Protein AF-A0A150WR34-F1 (afdb_monomer_lite)

Secondary structure (DSSP, 8-state):
--------------------------HHHHHHHHHT--SHHHHHHEEEEESSSSSPPPHHHHHHHHHHHHHHHHHHHHHT-TTSEEEEEEEEEEEEEEEEETTEEEEEEEEEEEEEEESTTTT--SS-GGGGGGSEEEEEEEEEEE-TTSS-EEE-TT---EEE-

Sequence (165 aa):
MAKNIAFIILMALTTTIAQGSGPQSSFWDIIEEFNNCEGPTCEQIYEEKELVSEGTLPAALEKALMEVAEDQVRVWGDTILEGGYITRGETELNEVVAIYKNKKLIAYRIIYSQAAINTDSCDYDYENEETLEDCTEGRITETSIVSPDFKEYDIDGDGYANFED

Organism: Bdellovibrio bacteriovorus (NCBI:txid959)

Foldseek 3Di:
DDDDDDDDDDDDDDPPPPPDDDPDDDLVNVVVCLVPDDDDVSCVFKDKDKDPPPDDDDPVVVVLVLVVQVVVVVCCCVPPCVVQKDFDDGKDFPIWMFMDGNNHGSWIKTKIKTKMWGNVQFDDPVPDCVRSPRTDIWMWMFIKIAGPVRPDIDGPPPGDTDTDD

Structure (mmCIF, N/CA/C/O backbone):
data_AF-A0A150WR34-F1
#
_entry.id   AF-A0A150WR34-F1
#
loop_
_atom_site.group_PDB
_atom_site.id
_atom_site.type_symbol
_atom_site.label_atom_id
_atom_site.label_alt_id
_atom_site.label_comp_id
_atom_site.label_asym_id
_atom_site.label_entity_id
_atom_site.label_seq_id
_atom_site.pdbx_PDB_ins_code
_atom_site.Cartn_x
_atom_site.Cartn_y
_atom_site.Cartn_z
_atom_site.occupancy
_atom_site.B_iso_or_equiv
_atom_site.auth_seq_id
_atom_site.auth_comp_id
_atom_site.auth_asym_id
_atom_site.auth_atom_id
_atom_site.pdbx_PDB_model_num
ATOM 1 N N . MET A 1 1 ? -17.585 -41.161 69.511 1.00 42.97 1 MET A N 1
ATOM 2 C CA . MET A 1 1 ? -17.521 -39.724 69.167 1.00 42.97 1 MET A CA 1
ATOM 3 C C . MET A 1 1 ? -17.140 -39.626 67.698 1.00 42.97 1 MET A C 1
ATOM 5 O O . MET A 1 1 ? -15.994 -39.899 67.376 1.00 42.97 1 MET A O 1
ATOM 9 N N . ALA A 1 2 ? -18.093 -39.347 66.810 1.00 39.69 2 ALA A N 1
ATOM 10 C CA . ALA A 1 2 ? -17.843 -39.210 65.374 1.00 39.69 2 ALA A CA 1
ATOM 11 C C . ALA A 1 2 ? -18.182 -37.770 64.965 1.00 39.69 2 ALA A C 1
ATOM 13 O O . ALA A 1 2 ? -19.303 -37.316 65.183 1.00 39.69 2 ALA A O 1
ATOM 14 N N . LYS A 1 3 ? -17.185 -37.035 64.462 1.00 49.28 3 LYS A N 1
ATOM 15 C CA . LYS A 1 3 ? -17.339 -35.671 63.942 1.00 49.28 3 LYS A CA 1
ATOM 16 C C . LYS A 1 3 ? -17.724 -35.763 62.466 1.00 49.28 3 LYS A C 1
ATOM 18 O O . LYS A 1 3 ? -16.886 -36.113 61.643 1.00 49.28 3 LYS A O 1
ATOM 23 N N . ASN A 1 4 ? -18.970 -35.427 62.148 1.00 46.97 4 ASN A N 1
ATOM 24 C CA . ASN A 1 4 ? -19.406 -35.188 60.775 1.00 46.97 4 ASN A CA 1
ATOM 25 C C . ASN A 1 4 ? -18.950 -33.785 60.356 1.00 46.97 4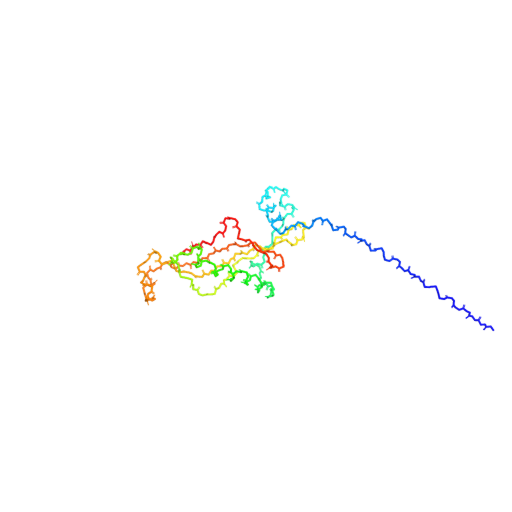 ASN A C 1
ATOM 27 O O . ASN A 1 4 ? -19.376 -32.791 60.941 1.00 46.97 4 ASN A O 1
ATOM 31 N N . ILE A 1 5 ? -18.064 -33.716 59.363 1.00 55.12 5 ILE A N 1
ATOM 32 C CA . ILE A 1 5 ? -17.647 -32.473 58.710 1.00 55.12 5 ILE A CA 1
ATOM 33 C C . ILE A 1 5 ? -18.568 -32.282 57.506 1.00 55.12 5 ILE A C 1
ATOM 35 O O . ILE A 1 5 ? -18.503 -33.039 56.541 1.00 55.12 5 ILE A O 1
ATOM 39 N N . ALA A 1 6 ? -19.461 -31.297 57.592 1.00 55.00 6 ALA A N 1
ATOM 40 C CA . ALA A 1 6 ? -20.303 -30.879 56.481 1.00 55.00 6 ALA A CA 1
ATOM 41 C C . ALA A 1 6 ? -19.482 -29.996 55.530 1.00 55.00 6 ALA A C 1
ATOM 43 O O . ALA A 1 6 ? -19.016 -28.923 55.912 1.00 55.00 6 ALA A O 1
ATOM 44 N N . PHE A 1 7 ? -19.293 -30.466 54.298 1.00 49.09 7 PHE A N 1
ATOM 45 C CA . PHE A 1 7 ? -18.678 -29.714 53.208 1.00 49.09 7 PHE A CA 1
ATOM 46 C C . PHE A 1 7 ? -19.751 -28.815 52.576 1.00 49.09 7 PHE A C 1
ATOM 48 O O . PHE A 1 7 ? -20.670 -29.306 51.923 1.00 49.09 7 PHE A O 1
ATOM 55 N N . ILE A 1 8 ? -19.665 -27.503 52.799 1.00 61.12 8 ILE A N 1
ATOM 56 C CA . ILE A 1 8 ? -20.507 -26.513 52.117 1.00 61.12 8 ILE A CA 1
ATOM 57 C C . ILE A 1 8 ? -19.814 -26.168 50.797 1.00 61.12 8 ILE A C 1
ATOM 59 O O . ILE A 1 8 ? -18.793 -25.484 50.782 1.00 61.12 8 ILE A O 1
ATOM 63 N N . ILE A 1 9 ? -20.354 -26.680 49.692 1.00 57.31 9 ILE A N 1
ATOM 64 C CA . ILE A 1 9 ? -19.936 -26.323 48.334 1.00 57.31 9 ILE A CA 1
ATOM 65 C C . ILE A 1 9 ? -20.589 -24.980 47.994 1.00 57.31 9 ILE A C 1
ATOM 67 O O . ILE A 1 9 ? -21.798 -24.901 47.782 1.00 57.31 9 ILE A O 1
ATOM 71 N N . LEU A 1 10 ? -19.787 -23.917 47.976 1.00 52.38 10 LEU A N 1
ATOM 72 C CA . LEU A 1 10 ? -20.201 -22.583 47.554 1.00 52.38 10 LEU A CA 1
ATOM 73 C C . LEU A 1 10 ? -20.120 -22.517 46.017 1.00 52.38 10 LEU A C 1
ATOM 75 O O . LEU A 1 10 ? -19.038 -22.364 45.455 1.00 52.38 10 LEU A O 1
ATOM 79 N N . MET A 1 11 ? -21.252 -22.683 45.327 1.00 54.25 11 MET A N 1
ATOM 80 C CA . MET A 1 11 ? -21.341 -22.431 43.884 1.00 54.25 11 MET A CA 1
ATOM 81 C C . MET A 1 11 ? -21.264 -20.922 43.634 1.00 54.25 11 MET A C 1
ATOM 83 O O . MET A 1 11 ? -22.208 -20.189 43.923 1.00 54.25 11 MET A O 1
ATOM 87 N N . ALA A 1 12 ? -20.136 -20.454 43.103 1.00 54.84 12 ALA A N 1
ATOM 88 C CA . ALA A 1 12 ? -20.017 -19.102 42.578 1.00 54.84 12 ALA A CA 1
ATOM 89 C C . ALA A 1 12 ? -20.823 -19.006 41.272 1.00 54.84 12 ALA A C 1
ATOM 91 O O . ALA A 1 12 ? -20.466 -19.630 40.274 1.00 54.84 12 ALA A O 1
ATOM 92 N N . LEU A 1 13 ? -21.919 -18.241 41.279 1.00 49.91 13 LEU A N 1
ATOM 93 C CA . LEU A 1 13 ? -22.597 -17.843 40.047 1.00 49.91 13 LEU A CA 1
ATOM 94 C C . LEU A 1 13 ? -21.691 -16.861 39.300 1.00 49.91 13 LEU A C 1
ATOM 96 O O . LEU A 1 13 ? -21.573 -15.699 39.685 1.00 49.91 13 LEU A O 1
ATOM 100 N N . THR A 1 14 ? -21.064 -17.310 38.218 1.00 57.06 14 THR A N 1
ATOM 101 C CA . THR A 1 14 ? -20.482 -16.398 37.235 1.00 57.06 14 THR A CA 1
ATOM 102 C C . THR A 1 14 ? -21.626 -15.779 36.446 1.00 57.06 14 THR A C 1
ATOM 104 O O . THR A 1 14 ? -22.254 -16.448 35.626 1.00 57.06 14 THR A O 1
ATOM 107 N N . THR A 1 15 ? -21.927 -14.508 36.700 1.00 50.53 15 THR A N 1
ATOM 108 C CA . THR A 1 15 ? -22.785 -13.718 35.817 1.00 50.53 15 THR A CA 1
ATOM 109 C C . THR A 1 15 ? -22.049 -13.526 34.499 1.00 50.53 15 THR A C 1
ATOM 111 O O . THR A 1 15 ? -21.158 -12.683 34.391 1.00 50.53 15 THR A O 1
ATOM 114 N N . THR A 1 16 ? -22.387 -14.333 33.500 1.00 50.97 16 THR A N 1
ATOM 115 C CA . THR A 1 16 ? -21.995 -14.083 32.117 1.00 50.97 16 THR A CA 1
ATOM 116 C C . THR A 1 16 ? -22.717 -12.814 31.681 1.00 50.97 16 THR A C 1
ATOM 118 O O . THR A 1 16 ? -23.931 -12.816 31.489 1.00 50.97 16 THR A O 1
ATOM 121 N N . ILE A 1 17 ? -21.992 -11.700 31.590 1.00 56.94 17 ILE A N 1
ATOM 122 C CA . ILE A 1 17 ? -22.516 -10.498 30.945 1.00 56.94 17 ILE A CA 1
ATOM 123 C C . ILE A 1 17 ? -22.565 -10.838 29.457 1.00 56.94 17 ILE A C 1
ATOM 125 O O . ILE A 1 17 ? -21.532 -10.898 28.795 1.00 56.94 17 ILE A O 1
ATOM 129 N N . ALA A 1 18 ? -23.760 -11.140 28.951 1.00 47.25 18 ALA A N 1
ATOM 130 C CA . ALA A 1 18 ? -24.011 -11.220 27.523 1.00 47.25 18 ALA A CA 1
ATOM 131 C C . ALA A 1 18 ? -23.800 -9.815 26.948 1.00 47.25 18 ALA A C 1
ATOM 133 O O . ALA A 1 18 ? -24.656 -8.938 27.063 1.00 47.25 18 ALA A O 1
ATOM 134 N N . GLN A 1 19 ? -22.606 -9.579 26.414 1.00 47.47 19 GLN A N 1
ATOM 135 C CA . GLN A 1 19 ? -22.258 -8.353 25.721 1.00 47.47 19 GLN A CA 1
ATOM 136 C C . GLN A 1 19 ? -23.079 -8.340 24.427 1.00 47.47 19 GLN A C 1
ATOM 138 O O . GLN A 1 19 ? -22.877 -9.177 23.551 1.00 47.47 19 GLN A O 1
ATOM 143 N N . GLY A 1 20 ? -24.094 -7.472 24.381 1.00 39.34 20 GLY A N 1
ATOM 144 C CA . GLY A 1 20 ? -25.047 -7.398 23.280 1.00 39.34 20 GLY A CA 1
ATOM 145 C C . GLY A 1 20 ? -24.329 -7.223 21.948 1.00 39.34 20 GLY A C 1
ATOM 146 O O . GLY A 1 20 ? -23.643 -6.227 21.729 1.00 39.34 20 GLY A O 1
ATOM 147 N N . SER A 1 21 ? -24.497 -8.202 21.065 1.00 42.00 21 SER A N 1
ATOM 148 C CA . SER A 1 21 ? -24.141 -8.118 19.657 1.00 42.00 21 SER A CA 1
ATOM 149 C C . SER A 1 21 ? -25.084 -7.116 18.989 1.00 42.00 21 SER A C 1
ATOM 151 O O . SER A 1 21 ? -26.172 -7.477 18.539 1.00 42.00 21 SER A O 1
ATOM 153 N N . GLY A 1 22 ? -24.699 -5.838 18.992 1.00 48.78 22 GLY A N 1
ATOM 154 C CA . GLY A 1 22 ? -25.264 -4.869 18.057 1.00 48.78 22 GLY A CA 1
ATOM 155 C C . GLY A 1 22 ? -25.008 -5.314 16.608 1.00 48.78 22 GLY A C 1
ATOM 156 O O . GLY A 1 22 ? -24.212 -6.233 16.389 1.00 48.78 22 GLY A O 1
ATOM 157 N N . PRO A 1 23 ? -25.672 -4.695 15.619 1.00 51.47 23 PRO A N 1
ATOM 158 C CA . PRO A 1 23 ? -25.392 -4.966 14.213 1.00 51.47 23 PRO A CA 1
ATOM 159 C C . PRO A 1 23 ? -23.892 -4.800 13.960 1.00 51.47 23 PRO A C 1
ATOM 161 O O . PRO A 1 23 ? -23.322 -3.755 14.271 1.00 51.47 23 PRO A O 1
ATOM 164 N N . GLN A 1 24 ? -23.240 -5.851 13.469 1.00 61.44 24 GLN A N 1
ATOM 165 C CA . GLN A 1 24 ? -21.853 -5.768 13.040 1.00 61.44 24 GLN A CA 1
ATOM 166 C C . GLN A 1 24 ? -21.858 -5.029 11.700 1.00 61.44 24 GLN A C 1
ATOM 168 O O . GLN A 1 24 ? -22.320 -5.587 10.709 1.00 61.44 24 GLN A O 1
ATOM 173 N N . SER A 1 25 ? -21.432 -3.765 11.693 1.00 76.50 25 SER A N 1
ATOM 174 C CA . SER A 1 25 ? -21.202 -3.014 10.454 1.00 76.50 25 SER A CA 1
ATOM 175 C C . SER A 1 25 ? -20.200 -3.767 9.578 1.00 76.50 25 SER A C 1
ATOM 177 O O . SER A 1 25 ? -19.261 -4.373 10.112 1.00 76.50 25 SER A O 1
ATOM 179 N N . SER A 1 26 ? -20.412 -3.758 8.262 1.00 88.81 26 SER A N 1
ATOM 180 C CA . SER A 1 26 ? -19.460 -4.354 7.321 1.00 88.81 26 SER A CA 1
ATOM 181 C C . SER A 1 26 ? -18.157 -3.546 7.292 1.00 88.81 26 SER A C 1
ATOM 183 O O . SER A 1 26 ? -18.126 -2.399 7.742 1.00 88.81 26 SER A O 1
ATOM 185 N N . PHE A 1 27 ? -17.070 -4.138 6.790 1.00 88.94 27 PHE A N 1
ATOM 186 C CA . PHE A 1 27 ? -15.813 -3.415 6.566 1.00 88.94 27 PHE A CA 1
ATOM 187 C C . PHE A 1 27 ? -16.042 -2.163 5.713 1.00 88.94 27 PHE A C 1
ATOM 189 O O . PHE A 1 27 ? -15.626 -1.079 6.102 1.00 88.94 27 PHE A O 1
ATOM 196 N N . TRP A 1 28 ? -16.808 -2.303 4.632 1.00 88.38 28 TRP A N 1
ATOM 197 C CA . TRP A 1 28 ? -17.152 -1.228 3.704 1.00 88.38 28 TRP A CA 1
ATOM 198 C C . TRP A 1 28 ? -17.864 -0.059 4.379 1.00 88.38 28 TRP A C 1
ATOM 200 O O . TRP A 1 28 ? -17.454 1.078 4.189 1.00 88.38 28 TRP A O 1
ATOM 210 N N . ASP A 1 29 ? -18.846 -0.330 5.248 1.00 90.56 29 ASP A N 1
ATOM 211 C CA . ASP A 1 29 ? -19.530 0.734 6.000 1.00 90.56 29 ASP A CA 1
ATOM 212 C C . ASP A 1 29 ? -18.547 1.505 6.900 1.00 90.56 29 ASP A C 1
ATOM 214 O O . ASP A 1 29 ? -18.680 2.710 7.102 1.00 90.56 29 ASP A O 1
ATOM 218 N N . ILE A 1 30 ? -17.567 0.800 7.479 1.00 88.81 30 ILE A N 1
ATOM 219 C CA . ILE A 1 30 ? -16.570 1.394 8.376 1.00 88.81 30 ILE A CA 1
ATOM 220 C C . ILE A 1 30 ? -15.569 2.240 7.588 1.00 88.81 30 ILE A C 1
ATOM 222 O O . ILE A 1 30 ? -15.209 3.319 8.058 1.00 88.81 30 ILE A O 1
ATOM 226 N N . ILE A 1 31 ? -15.119 1.764 6.425 1.00 89.69 31 ILE A N 1
ATOM 227 C CA . ILE A 1 31 ? -14.186 2.502 5.566 1.00 89.69 31 ILE A CA 1
ATOM 228 C C . ILE A 1 31 ? -14.866 3.705 4.925 1.00 89.69 31 ILE A C 1
ATOM 230 O O . ILE A 1 31 ? -14.298 4.789 4.948 1.00 89.69 31 ILE A O 1
ATOM 234 N N . GLU A 1 32 ? -16.102 3.566 4.448 1.00 89.88 32 GLU A N 1
ATOM 235 C CA . GLU A 1 32 ? -16.877 4.698 3.939 1.00 89.88 32 GLU A CA 1
ATOM 236 C C . GLU A 1 32 ? -17.080 5.756 5.032 1.00 89.88 32 GLU A C 1
ATOM 238 O O . GLU A 1 32 ? -16.901 6.949 4.785 1.00 89.88 32 GLU A O 1
ATOM 243 N N . GLU A 1 33 ? -17.405 5.341 6.262 1.00 90.88 33 GLU A N 1
ATOM 244 C CA . GLU A 1 33 ? -17.498 6.272 7.386 1.00 90.88 33 GLU A CA 1
ATOM 245 C C . GLU A 1 33 ? -16.156 6.961 7.656 1.00 90.88 33 GLU A C 1
ATOM 247 O O . GLU A 1 33 ? -16.145 8.168 7.875 1.00 90.88 33 GLU A O 1
ATOM 252 N N . PHE A 1 34 ? -15.047 6.217 7.648 1.00 90.50 34 PHE A N 1
ATOM 253 C CA . PHE A 1 34 ? -13.703 6.752 7.862 1.00 90.50 34 PHE A CA 1
ATOM 254 C C . PHE A 1 34 ? -13.299 7.755 6.770 1.00 90.50 34 PHE A C 1
ATOM 256 O O . PHE A 1 34 ? -12.896 8.867 7.100 1.00 90.50 34 PHE A O 1
ATOM 263 N N . ASN A 1 35 ? -13.488 7.421 5.495 1.00 87.88 35 ASN A N 1
ATOM 264 C CA . ASN A 1 35 ? -13.121 8.280 4.365 1.00 87.88 35 ASN A CA 1
ATOM 265 C C . ASN A 1 35 ? -13.952 9.572 4.311 1.00 87.88 35 ASN A C 1
ATOM 267 O O . ASN A 1 35 ? -13.456 10.611 3.892 1.00 87.88 35 ASN A O 1
ATOM 271 N N . ASN A 1 36 ? -15.205 9.533 4.773 1.00 89.75 36 ASN A N 1
ATOM 272 C CA . ASN A 1 36 ? -16.077 10.713 4.848 1.00 89.75 36 ASN A CA 1
ATOM 273 C C . ASN A 1 36 ? -15.955 11.485 6.177 1.00 89.75 36 ASN A C 1
ATOM 275 O O . ASN A 1 36 ? -16.721 12.420 6.437 1.00 89.75 36 ASN A O 1
ATOM 279 N N . CYS A 1 37 ? -15.054 11.068 7.064 1.00 89.06 37 CYS A N 1
ATOM 280 C CA . CYS A 1 37 ? -14.911 11.646 8.388 1.00 89.06 37 CYS A CA 1
ATOM 281 C C . CYS A 1 37 ? -13.958 12.845 8.348 1.00 89.06 37 CYS A C 1
ATOM 283 O O . CYS A 1 37 ? -12.752 12.704 8.186 1.00 89.06 37 CYS A O 1
ATOM 285 N N . GLU A 1 38 ? -14.501 14.045 8.554 1.00 87.94 38 GLU A N 1
ATOM 286 C CA . GLU A 1 38 ? -13.729 15.289 8.520 1.00 87.94 38 GLU A CA 1
ATOM 287 C C . GLU A 1 38 ? -13.834 16.079 9.835 1.00 87.94 38 GLU A C 1
ATOM 289 O O . GLU A 1 38 ? -14.846 16.061 10.545 1.00 87.94 38 GLU A O 1
ATOM 294 N N . GLY A 1 39 ? -12.777 16.831 10.149 1.00 87.44 39 GLY A N 1
ATOM 295 C CA . GLY A 1 39 ? -12.747 17.785 11.256 1.00 87.44 39 GLY A CA 1
ATOM 296 C C . GLY A 1 39 ? -12.390 17.193 12.631 1.00 87.44 39 GLY A C 1
ATOM 297 O O . GLY A 1 39 ? -12.087 16.010 12.773 1.00 87.44 39 GLY A O 1
ATOM 298 N N . PRO A 1 40 ? -12.439 18.015 13.695 1.00 84.62 40 PRO A N 1
ATOM 299 C CA . PRO A 1 40 ? -11.837 17.692 14.994 1.00 84.62 40 PRO A CA 1
ATOM 300 C C . PRO A 1 40 ? -12.531 16.549 15.744 1.00 84.62 40 PRO A C 1
ATOM 302 O O . PRO A 1 40 ? -11.940 15.930 16.622 1.00 84.62 40 PRO A O 1
ATOM 305 N N . THR A 1 41 ? -13.796 16.259 15.434 1.00 85.25 41 THR A N 1
ATOM 306 C CA . THR A 1 41 ? -14.487 15.080 15.975 1.00 85.25 41 THR A CA 1
ATOM 307 C C . THR A 1 41 ? -13.934 13.790 15.389 1.00 85.25 41 THR A C 1
ATOM 309 O O . THR A 1 41 ? -13.940 12.770 16.073 1.00 85.25 41 THR A O 1
ATOM 312 N N . CYS A 1 42 ? -13.441 13.837 14.151 1.00 87.31 42 CYS A N 1
ATOM 313 C CA . CYS A 1 42 ? -12.853 12.689 13.488 1.00 87.31 42 CYS A CA 1
ATOM 314 C C . CYS A 1 42 ? -11.550 12.262 14.160 1.00 87.31 42 CYS A C 1
ATOM 316 O O . CYS A 1 42 ? -11.420 11.117 14.582 1.00 87.31 42 CYS A O 1
ATOM 318 N N . GLU A 1 43 ? -10.650 13.223 14.377 1.00 84.56 43 GLU A N 1
ATOM 319 C CA . GLU A 1 43 ? -9.348 13.032 15.034 1.00 84.56 43 GLU A CA 1
ATOM 320 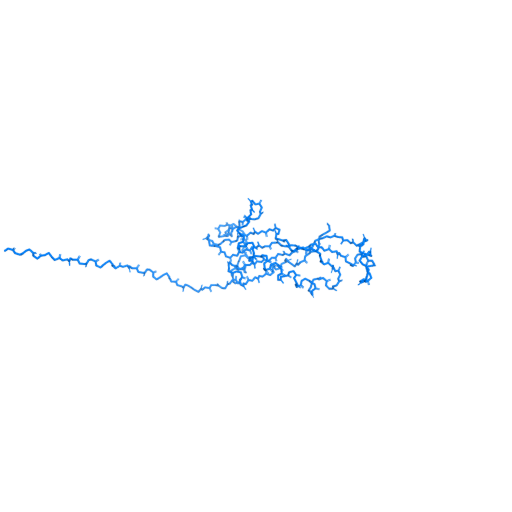C C . GLU A 1 43 ? -9.465 12.502 16.477 1.00 84.56 43 GLU A C 1
ATOM 322 O O . GLU A 1 43 ? -8.517 11.961 17.037 1.00 84.56 43 GLU A O 1
ATOM 327 N N . GLN A 1 44 ? -10.629 12.665 17.114 1.00 84.75 44 GLN A N 1
ATOM 328 C CA . GLN A 1 44 ? -10.903 12.117 18.447 1.00 84.75 44 GLN A CA 1
ATOM 329 C C . GLN A 1 44 ? -11.368 10.656 18.416 1.00 84.75 44 GLN A C 1
ATOM 331 O O . GLN A 1 44 ? -11.263 9.958 19.428 1.00 84.75 44 GLN A O 1
ATOM 336 N N . ILE A 1 45 ? -11.944 10.218 17.296 1.00 90.25 45 ILE A N 1
ATOM 337 C CA . ILE A 1 45 ? -12.539 8.888 17.126 1.00 90.25 45 ILE A CA 1
ATOM 338 C C . ILE A 1 45 ? -11.550 7.947 16.443 1.00 90.25 45 ILE A C 1
ATOM 340 O O . ILE A 1 45 ? -11.440 6.783 16.850 1.00 90.25 45 ILE A O 1
ATOM 344 N N . TYR A 1 46 ? -10.868 8.457 15.421 1.00 93.50 46 TYR A N 1
ATOM 345 C CA . TYR A 1 46 ? -9.923 7.728 14.602 1.00 93.50 46 TYR A CA 1
ATOM 346 C C . TYR A 1 46 ? -8.489 8.084 14.972 1.00 93.50 46 TYR A C 1
ATOM 348 O O . TYR A 1 46 ? -8.158 9.237 15.228 1.00 93.50 46 TYR A O 1
ATOM 356 N N . GLU A 1 47 ? -7.647 7.062 15.014 1.00 93.69 47 GLU A N 1
ATOM 357 C CA . GLU A 1 47 ? -6.218 7.180 15.271 1.00 93.69 47 GLU A CA 1
ATOM 358 C C . GLU A 1 47 ? -5.484 6.393 14.193 1.00 93.69 47 GLU A C 1
ATOM 360 O O . GLU A 1 47 ? -5.802 5.230 13.939 1.00 93.69 47 GLU A O 1
ATOM 365 N N . GLU A 1 48 ? -4.496 7.024 13.577 1.00 93.00 48 GLU A N 1
ATOM 366 C CA . GLU A 1 48 ? -3.618 6.398 12.604 1.00 93.00 48 GLU A CA 1
ATOM 367 C C . GLU A 1 48 ? -2.242 6.207 13.221 1.00 93.00 48 GLU A C 1
ATOM 369 O O . GLU A 1 48 ? -1.689 7.115 13.847 1.00 93.00 48 GLU A O 1
ATOM 374 N N . LYS A 1 49 ? -1.691 5.006 13.062 1.00 92.75 49 LYS A N 1
ATOM 375 C CA . LYS A 1 49 ? -0.366 4.674 13.562 1.00 92.75 49 LYS A CA 1
ATOM 376 C C . LYS A 1 49 ? 0.461 4.041 12.464 1.00 92.75 49 LYS A C 1
ATOM 378 O O . LYS A 1 49 ? 0.213 2.898 12.080 1.00 92.75 49 LYS A O 1
ATOM 383 N N . GLU A 1 50 ? 1.477 4.761 12.023 1.00 91.75 50 GLU A N 1
ATOM 384 C CA . GLU A 1 50 ? 2.470 4.226 11.109 1.00 91.75 50 GLU A CA 1
ATOM 385 C C . GLU A 1 50 ? 3.251 3.081 11.773 1.00 91.75 50 GLU A C 1
ATOM 387 O O . GLU A 1 50 ? 3.662 3.157 12.936 1.00 91.75 50 GLU A O 1
ATOM 392 N N . LEU A 1 51 ? 3.386 1.975 11.048 1.00 89.00 51 LEU A N 1
ATOM 393 C CA . LEU A 1 51 ? 4.051 0.755 11.491 1.00 89.00 51 LEU A CA 1
ATOM 394 C C . LEU A 1 51 ? 5.400 0.538 10.794 1.00 89.00 51 LEU A C 1
ATOM 396 O O . LEU A 1 51 ? 6.233 -0.172 11.355 1.00 89.00 51 LEU A O 1
ATOM 400 N N . VAL A 1 52 ? 5.613 1.126 9.608 1.00 75.94 52 VAL A N 1
ATOM 401 C CA . VAL A 1 52 ? 6.802 0.889 8.760 1.00 75.94 52 VAL A CA 1
ATOM 402 C C . VAL A 1 52 ? 7.832 2.032 8.750 1.00 75.94 52 VAL A C 1
ATOM 404 O O . VAL A 1 52 ? 8.971 1.779 8.373 1.00 75.94 52 VAL A O 1
ATOM 407 N N . SER A 1 53 ? 7.574 3.226 9.299 1.00 54.72 53 SER A N 1
ATOM 408 C CA . SER A 1 53 ? 8.647 4.239 9.446 1.00 54.72 53 SER A CA 1
ATOM 409 C C . SER A 1 53 ? 9.570 4.049 10.655 1.00 54.72 53 SER A C 1
ATOM 411 O O . SER A 1 53 ? 10.667 4.610 10.676 1.00 54.72 53 SER A O 1
ATOM 413 N N . GLU A 1 54 ? 9.179 3.250 11.658 1.00 48.72 54 GLU A N 1
ATOM 414 C CA . GLU A 1 54 ? 9.903 3.145 12.941 1.00 48.72 54 GLU A CA 1
ATOM 415 C C . GLU A 1 54 ? 10.408 1.728 13.305 1.00 48.72 54 GLU A C 1
ATOM 417 O O . GLU A 1 54 ? 10.971 1.532 14.387 1.00 48.72 54 GLU A O 1
ATOM 422 N N . GLY A 1 55 ? 10.264 0.717 12.437 1.00 58.78 55 GLY A N 1
ATOM 423 C CA . GLY A 1 55 ? 10.769 -0.632 12.726 1.00 58.78 55 GLY A CA 1
ATOM 424 C C . GLY A 1 55 ? 10.368 -1.719 11.728 1.00 58.78 55 GLY A C 1
ATOM 425 O O . GLY A 1 55 ? 9.743 -1.462 10.708 1.00 58.78 55 GLY A O 1
ATOM 426 N N . THR A 1 56 ? 10.747 -2.964 12.034 1.00 78.00 56 THR A N 1
ATOM 427 C CA . THR A 1 56 ? 10.351 -4.150 11.256 1.00 78.00 56 THR A CA 1
ATOM 428 C C . THR A 1 56 ? 8.949 -4.594 11.667 1.00 78.00 56 THR A C 1
ATOM 430 O O . THR A 1 56 ? 8.685 -4.807 12.857 1.00 78.00 56 THR A O 1
ATOM 433 N N . LEU A 1 57 ? 8.058 -4.775 10.692 1.00 88.38 57 LEU A N 1
ATOM 434 C CA . LEU A 1 57 ? 6.753 -5.388 10.919 1.00 88.38 57 LEU A CA 1
ATOM 435 C C . LEU A 1 57 ? 6.912 -6.798 11.513 1.00 88.38 57 LEU A C 1
ATOM 437 O O . LEU A 1 57 ? 7.877 -7.509 11.222 1.00 88.38 57 LEU A O 1
ATOM 441 N N . PRO A 1 58 ? 5.958 -7.272 12.333 1.00 92.06 58 PRO A N 1
ATOM 442 C CA . PRO A 1 58 ? 5.888 -8.690 12.644 1.00 92.06 58 PRO A CA 1
ATOM 443 C C . PRO A 1 58 ? 5.798 -9.496 11.342 1.00 92.06 58 PRO A C 1
ATOM 445 O O . PRO A 1 58 ? 4.892 -9.258 10.549 1.00 92.06 58 P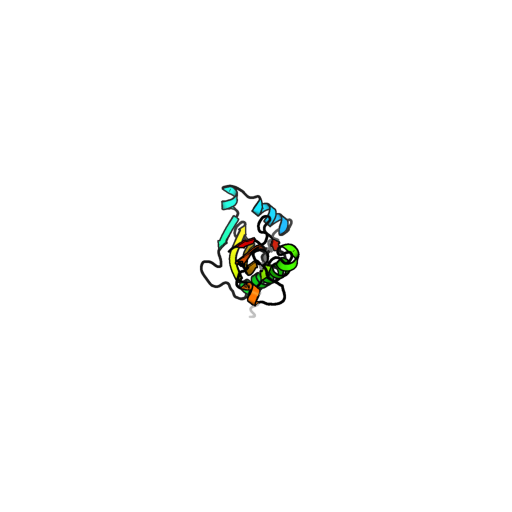RO A O 1
ATOM 448 N N . ALA A 1 59 ? 6.670 -10.489 11.156 1.00 92.06 59 ALA A N 1
ATOM 449 C CA . ALA A 1 59 ? 6.777 -11.239 9.896 1.00 92.06 59 ALA A CA 1
ATOM 450 C C . ALA A 1 59 ? 5.442 -11.821 9.386 1.00 92.06 59 ALA A C 1
ATOM 452 O O . ALA A 1 59 ? 5.220 -11.927 8.187 1.00 92.06 59 ALA A O 1
ATOM 453 N N . ALA A 1 60 ? 4.531 -12.199 10.290 1.00 94.12 60 ALA A N 1
ATOM 454 C CA . ALA A 1 60 ? 3.205 -12.686 9.911 1.00 94.12 60 ALA A CA 1
ATOM 455 C C . ALA A 1 60 ? 2.297 -11.581 9.342 1.00 94.12 60 ALA A C 1
ATOM 457 O O . ALA A 1 60 ? 1.533 -11.848 8.421 1.00 94.12 60 ALA A O 1
ATOM 458 N N . LEU A 1 61 ? 2.381 -10.365 9.892 1.00 94.88 61 LEU A N 1
ATOM 459 C CA . LEU A 1 61 ? 1.642 -9.202 9.401 1.00 94.88 61 LEU A CA 1
ATOM 460 C C . LEU A 1 61 ? 2.211 -8.741 8.059 1.00 94.88 61 LEU A C 1
ATOM 462 O O . LEU A 1 61 ? 1.455 -8.539 7.120 1.00 94.88 61 LEU A O 1
ATOM 466 N N . GLU A 1 62 ? 3.537 -8.642 7.967 1.00 94.12 62 GLU A N 1
ATOM 467 C CA . GLU A 1 62 ? 4.239 -8.293 6.729 1.00 94.12 62 GLU A CA 1
ATOM 468 C C . GLU A 1 62 ? 3.870 -9.246 5.594 1.00 94.12 62 GLU A C 1
ATOM 470 O O . GLU A 1 62 ? 3.432 -8.804 4.541 1.00 94.12 62 GLU A O 1
ATOM 475 N N . LYS A 1 63 ? 3.940 -10.560 5.844 1.00 95.56 63 LYS A N 1
ATOM 476 C CA . LYS A 1 63 ? 3.564 -11.580 4.862 1.00 95.56 63 LYS A CA 1
ATOM 477 C C . LYS A 1 63 ? 2.113 -11.442 4.398 1.00 95.56 63 LYS A C 1
ATOM 479 O O . LYS A 1 63 ? 1.858 -11.552 3.209 1.00 95.56 63 LYS A O 1
ATOM 484 N N . ALA A 1 64 ? 1.174 -11.209 5.316 1.00 96.69 64 ALA A N 1
ATOM 485 C CA . ALA A 1 64 ? -0.242 -11.084 4.967 1.00 96.69 64 ALA A CA 1
ATOM 486 C C . ALA A 1 64 ? -0.535 -9.817 4.148 1.00 96.69 64 ALA A C 1
ATOM 488 O O . ALA A 1 64 ? -1.307 -9.867 3.197 1.00 96.69 64 ALA A O 1
ATOM 489 N N . LEU A 1 65 ? 0.089 -8.687 4.493 1.00 96.62 65 LEU A N 1
ATOM 490 C CA . LEU A 1 65 ? -0.068 -7.441 3.738 1.00 96.62 65 LEU A CA 1
ATOM 491 C C . LEU A 1 65 ? 0.645 -7.498 2.383 1.00 96.62 65 LEU A C 1
ATOM 493 O O . LEU A 1 65 ? 0.119 -6.979 1.404 1.00 96.62 65 LEU A O 1
ATOM 497 N N . MET A 1 66 ? 1.799 -8.167 2.314 1.00 96.19 66 MET A N 1
ATOM 498 C CA . MET A 1 66 ? 2.521 -8.377 1.060 1.00 96.19 66 MET A CA 1
ATOM 499 C C . MET A 1 66 ? 1.717 -9.257 0.102 1.00 96.19 66 MET A C 1
ATOM 501 O O . MET A 1 66 ? 1.659 -8.950 -1.078 1.00 96.19 66 MET A O 1
ATOM 505 N N . GLU A 1 67 ? 1.033 -10.295 0.596 1.00 96.12 67 GLU A N 1
ATOM 506 C CA . GLU A 1 67 ? 0.128 -11.111 -0.232 1.00 96.12 67 GLU A CA 1
ATOM 507 C C . GLU A 1 67 ? -0.977 -10.252 -0.874 1.00 96.12 67 GLU A C 1
ATOM 509 O O . GLU A 1 67 ? -1.275 -10.422 -2.051 1.00 96.12 67 GLU A O 1
ATOM 514 N N . VAL A 1 68 ? -1.537 -9.277 -0.146 1.00 95.00 68 VAL A N 1
ATOM 515 C CA . VAL A 1 68 ? -2.512 -8.333 -0.723 1.00 95.00 68 VAL A CA 1
ATOM 516 C C . VAL A 1 68 ? -1.857 -7.418 -1.763 1.00 95.00 68 VAL A C 1
ATOM 518 O O . VAL A 1 68 ? -2.412 -7.243 -2.845 1.00 95.00 68 VAL A O 1
ATOM 521 N N . ALA A 1 69 ? -0.675 -6.868 -1.470 1.00 94.50 69 ALA A N 1
ATOM 522 C CA . ALA A 1 69 ? 0.060 -6.014 -2.405 1.00 94.50 69 ALA A CA 1
ATOM 523 C C . ALA A 1 69 ? 0.412 -6.756 -3.707 1.00 94.50 69 ALA A C 1
ATOM 525 O O . ALA A 1 69 ? 0.125 -6.268 -4.796 1.00 94.50 69 ALA A O 1
ATOM 526 N N . GLU A 1 70 ? 0.966 -7.966 -3.615 1.00 93.94 70 GLU A N 1
ATOM 527 C CA . GLU A 1 70 ? 1.277 -8.811 -4.773 1.00 93.94 70 GLU A CA 1
ATOM 528 C C . GLU A 1 70 ? 0.020 -9.175 -5.572 1.00 93.94 70 GLU A C 1
ATOM 530 O O . GLU A 1 70 ? 0.074 -9.277 -6.800 1.00 93.94 70 GLU A O 1
ATOM 535 N N . ASP A 1 71 ? -1.112 -9.395 -4.899 1.00 91.94 71 ASP A N 1
ATOM 536 C CA . ASP A 1 71 ? -2.392 -9.642 -5.557 1.00 91.94 71 ASP A CA 1
ATOM 537 C C . ASP A 1 71 ? -2.836 -8.440 -6.399 1.00 91.94 71 ASP A C 1
ATOM 539 O O . ASP A 1 71 ? -3.281 -8.648 -7.529 1.00 91.94 71 ASP A O 1
ATOM 543 N N . GLN A 1 72 ? -2.677 -7.211 -5.896 1.00 89.81 72 GLN A N 1
ATOM 544 C CA . GLN A 1 72 ? -3.029 -5.985 -6.624 1.00 89.81 72 GLN A CA 1
ATOM 545 C C . GLN A 1 72 ? -2.035 -5.639 -7.736 1.00 89.81 72 GLN A C 1
ATOM 547 O O . GLN A 1 72 ? -2.445 -5.341 -8.856 1.00 89.81 72 GLN A O 1
ATOM 552 N N . VAL A 1 73 ? -0.734 -5.800 -7.496 1.00 90.00 73 VAL A N 1
ATOM 553 C CA . VAL A 1 73 ? 0.314 -5.567 -8.505 1.00 90.00 73 VAL A CA 1
ATOM 554 C C . VAL A 1 73 ? 0.101 -6.412 -9.763 1.00 90.00 73 VAL A C 1
ATOM 556 O O . VAL A 1 73 ? 0.331 -5.949 -10.880 1.00 90.00 73 VAL A O 1
ATOM 559 N N . ARG A 1 74 ? -0.394 -7.650 -9.619 1.00 87.31 74 ARG A N 1
ATOM 560 C CA . ARG A 1 74 ? -0.721 -8.506 -10.774 1.00 87.31 74 ARG A CA 1
ATOM 561 C C . ARG A 1 74 ? -1.854 -7.956 -11.639 1.00 87.31 74 ARG A C 1
ATOM 563 O O . ARG A 1 74 ? -1.958 -8.356 -12.794 1.00 87.31 74 ARG A O 1
ATOM 570 N N . VAL A 1 75 ? -2.686 -7.073 -11.095 1.00 83.56 75 VAL A N 1
ATOM 571 C CA . VAL A 1 75 ? -3.797 -6.441 -11.812 1.00 83.56 75 VAL A CA 1
ATOM 572 C C . VAL A 1 75 ? -3.312 -5.248 -12.641 1.00 83.56 75 VAL A C 1
ATOM 574 O O . VAL A 1 75 ? -3.861 -5.020 -13.716 1.00 83.56 75 VAL A O 1
ATOM 577 N N . TRP A 1 76 ? -2.244 -4.551 -12.226 1.00 83.56 76 TRP A N 1
ATOM 578 C CA . TRP A 1 76 ? -1.735 -3.351 -12.913 1.00 83.56 76 TRP A CA 1
ATOM 579 C C . TRP A 1 76 ? -1.503 -3.563 -14.408 1.00 83.56 76 TRP A C 1
ATOM 581 O O . TRP A 1 76 ? -1.907 -2.725 -15.214 1.00 83.56 76 TRP A O 1
ATOM 591 N N . GLY A 1 77 ? -0.899 -4.699 -14.775 1.00 66.69 77 GLY A N 1
ATOM 592 C CA . GLY A 1 77 ? -0.606 -5.048 -16.168 1.00 66.69 77 GLY A CA 1
ATOM 593 C C . GLY A 1 77 ? -1.838 -5.037 -17.076 1.00 66.69 77 GLY A C 1
ATOM 594 O O . GLY A 1 77 ? -1.734 -4.633 -18.232 1.00 66.69 77 GLY A O 1
ATOM 595 N N . ASP A 1 78 ? -3.000 -5.412 -16.535 1.00 63.19 78 ASP A N 1
ATOM 596 C CA . ASP A 1 78 ? -4.257 -5.508 -17.278 1.00 63.19 78 ASP A CA 1
ATOM 597 C C . ASP A 1 78 ? -5.129 -4.242 -17.162 1.00 63.19 78 ASP A C 1
ATOM 599 O O . ASP A 1 78 ? -5.978 -4.018 -18.027 1.00 63.19 78 ASP A O 1
ATOM 603 N N . THR A 1 79 ? -4.970 -3.425 -16.109 1.00 62.94 79 THR A N 1
ATOM 604 C CA . THR A 1 79 ? -5.909 -2.324 -15.798 1.00 62.94 79 THR A CA 1
ATOM 605 C C . THR A 1 79 ? -5.336 -0.917 -15.889 1.00 62.94 79 THR A C 1
ATOM 607 O O . THR A 1 79 ? -6.090 0.003 -16.194 1.00 62.94 79 THR A O 1
ATOM 610 N N . ILE A 1 80 ? -4.049 -0.728 -15.603 1.00 61.66 80 ILE A N 1
ATOM 611 C CA . ILE A 1 80 ? -3.427 0.605 -15.513 1.00 61.66 80 ILE A CA 1
ATOM 612 C C . ILE A 1 80 ? -2.359 0.773 -16.578 1.00 61.66 80 ILE A C 1
ATOM 614 O O . ILE A 1 80 ? -2.176 1.863 -17.111 1.00 61.66 80 ILE A O 1
ATOM 618 N N . LEU A 1 81 ? -1.661 -0.311 -16.902 1.00 62.38 81 LEU A N 1
ATOM 619 C CA . LEU A 1 81 ? -0.487 -0.211 -17.741 1.00 62.38 81 LEU A CA 1
ATOM 620 C C . LEU A 1 81 ? -0.811 -0.308 -19.223 1.00 62.38 81 LEU A C 1
ATOM 622 O O . LEU A 1 81 ? 0.029 0.133 -19.982 1.00 62.38 81 LEU A O 1
ATOM 626 N N . GLU A 1 82 ? -1.962 -0.854 -19.645 1.00 70.31 82 GLU A N 1
ATOM 627 C CA . GLU A 1 82 ? -2.405 -1.007 -21.056 1.00 70.31 82 GLU A CA 1
ATOM 628 C C . GLU A 1 82 ? -1.299 -1.438 -22.065 1.00 70.31 82 GLU A C 1
ATOM 630 O O . GLU A 1 82 ? -1.454 -1.293 -23.276 1.00 70.31 82 GLU A O 1
ATOM 635 N N . GLY A 1 83 ? -0.183 -2.007 -21.588 1.00 71.25 83 GLY A N 1
ATOM 636 C CA . GLY A 1 83 ? 1.024 -2.311 -22.369 1.00 71.25 83 GLY A CA 1
ATOM 637 C C . GLY A 1 83 ? 2.093 -1.203 -22.487 1.00 71.25 83 GLY A C 1
ATOM 638 O O . GLY A 1 83 ? 3.131 -1.462 -23.095 1.00 71.25 83 GLY A O 1
ATOM 639 N N . GLY A 1 84 ? 1.882 -0.018 -21.910 1.00 83.88 84 GLY A N 1
ATOM 640 C CA . GLY A 1 84 ? 2.804 1.126 -21.870 1.00 83.88 84 GLY A CA 1
ATOM 641 C C . GLY A 1 84 ? 3.850 1.091 -20.751 1.00 83.88 84 GLY A C 1
ATOM 642 O O . GLY A 1 84 ? 4.674 1.998 -20.639 1.00 83.88 84 GLY A O 1
ATOM 643 N N . TYR A 1 85 ? 3.855 0.040 -19.925 1.00 88.06 85 TYR A N 1
ATOM 644 C CA . TYR A 1 85 ? 4.854 -0.141 -18.876 1.00 88.06 85 TYR A CA 1
ATOM 645 C C . TYR A 1 85 ? 5.288 -1.596 -18.727 1.00 88.06 85 TYR A C 1
ATOM 647 O O . TYR A 1 85 ? 4.499 -2.528 -18.891 1.00 88.06 85 TYR A O 1
ATOM 655 N N . ILE A 1 86 ? 6.540 -1.780 -18.314 1.00 88.19 86 ILE A N 1
ATOM 656 C CA . ILE A 1 86 ? 7.115 -3.074 -17.943 1.00 88.19 86 ILE A CA 1
ATOM 657 C C . ILE A 1 86 ? 7.516 -3.020 -16.478 1.00 88.19 86 ILE A C 1
ATOM 659 O O . ILE A 1 86 ? 8.428 -2.279 -16.119 1.00 88.19 86 ILE A O 1
ATOM 663 N N . THR A 1 87 ? 6.880 -3.828 -15.632 1.00 88.44 87 THR A N 1
ATOM 664 C CA . THR A 1 87 ? 7.298 -3.976 -14.236 1.00 88.44 87 THR A CA 1
ATOM 665 C C . THR A 1 87 ? 8.545 -4.853 -14.112 1.00 88.44 87 THR A C 1
ATOM 667 O O . THR A 1 87 ? 8.769 -5.787 -14.887 1.00 88.44 87 THR A O 1
ATOM 670 N N . ARG A 1 88 ? 9.394 -4.545 -13.129 1.00 86.50 88 ARG A N 1
ATOM 671 C CA . ARG A 1 88 ? 10.652 -5.239 -12.836 1.00 86.50 88 ARG A CA 1
ATOM 672 C C . ARG A 1 88 ? 10.842 -5.393 -11.329 1.00 86.50 88 ARG A C 1
ATOM 674 O O . ARG A 1 88 ? 10.496 -4.516 -10.546 1.00 86.50 88 ARG A O 1
ATOM 681 N N . GLY A 1 89 ? 11.482 -6.488 -10.930 1.00 88.31 89 GLY A N 1
ATOM 682 C CA . GLY A 1 89 ? 11.860 -6.722 -9.536 1.00 88.31 89 GLY A CA 1
ATOM 683 C C . GLY A 1 89 ? 10.705 -7.170 -8.643 1.00 88.31 89 GLY A C 1
ATOM 684 O O . GLY A 1 89 ? 9.681 -7.655 -9.121 1.00 88.31 89 GLY A O 1
ATOM 685 N N . GLU A 1 90 ? 10.916 -7.057 -7.336 1.00 93.06 90 GLU A N 1
ATOM 686 C CA . GLU A 1 90 ? 9.978 -7.500 -6.302 1.00 93.06 90 GLU A CA 1
ATOM 687 C C . GLU A 1 90 ? 9.030 -6.363 -5.898 1.00 93.06 90 GLU A C 1
ATOM 689 O O . GLU A 1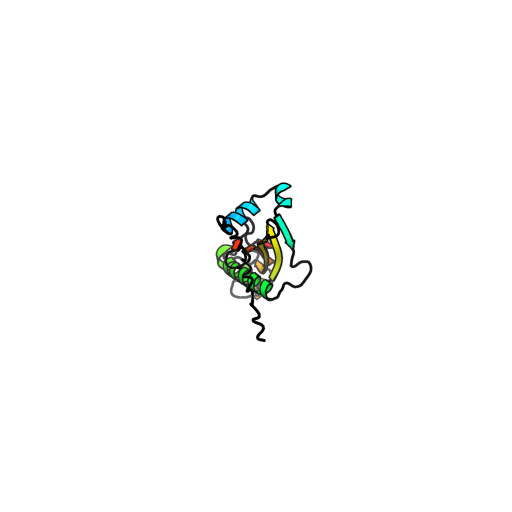 90 ? 9.379 -5.185 -5.994 1.00 93.06 90 GLU A O 1
ATOM 694 N N . THR A 1 91 ? 7.828 -6.722 -5.449 1.00 94.44 91 THR A N 1
ATOM 695 C CA . THR A 1 91 ? 6.904 -5.777 -4.815 1.00 94.44 91 THR A CA 1
ATOM 696 C C . THR A 1 91 ? 7.453 -5.364 -3.454 1.00 94.44 91 THR A C 1
ATOM 698 O O . THR A 1 91 ? 7.926 -6.193 -2.676 1.00 94.44 91 THR A O 1
ATOM 701 N N . GLU A 1 92 ? 7.368 -4.076 -3.149 1.00 94.00 92 GLU A N 1
ATOM 702 C CA . GLU A 1 92 ? 7.811 -3.508 -1.881 1.00 94.00 92 GLU A CA 1
ATOM 703 C C . GLU A 1 92 ? 6.615 -2.936 -1.121 1.00 94.00 92 GLU A C 1
ATOM 705 O O . GLU A 1 92 ? 5.819 -2.196 -1.690 1.00 94.00 92 GLU A O 1
ATOM 710 N N . LEU A 1 93 ? 6.514 -3.230 0.178 1.00 93.25 93 LEU A N 1
ATOM 711 C CA . LEU A 1 93 ? 5.630 -2.507 1.095 1.00 93.25 93 LEU A CA 1
ATOM 712 C C . LEU A 1 93 ? 6.365 -1.253 1.573 1.00 93.25 93 LEU A C 1
ATOM 714 O O . LEU A 1 93 ? 7.273 -1.342 2.401 1.00 93.25 93 LEU A O 1
ATOM 718 N N . ASN A 1 94 ? 5.989 -0.093 1.044 1.00 92.25 94 ASN A N 1
ATOM 719 C CA . ASN A 1 94 ? 6.640 1.179 1.352 1.00 92.25 94 ASN A CA 1
ATOM 720 C C . ASN A 1 94 ? 6.141 1.774 2.667 1.00 92.25 94 ASN A C 1
ATOM 722 O O . ASN A 1 94 ? 6.941 2.249 3.469 1.00 92.25 94 ASN A O 1
ATOM 726 N N . GLU A 1 95 ? 4.830 1.720 2.896 1.00 93.12 95 GLU A N 1
ATOM 727 C CA . GLU A 1 95 ? 4.201 2.256 4.099 1.00 93.12 95 GLU A CA 1
ATOM 728 C C . GLU A 1 95 ? 3.104 1.311 4.581 1.00 93.12 95 GLU A C 1
ATOM 730 O O . GLU A 1 95 ? 2.369 0.718 3.790 1.00 93.12 95 GLU A O 1
ATOM 735 N N . VAL A 1 96 ? 2.979 1.180 5.901 1.00 94.94 96 VAL A N 1
ATOM 736 C CA . VAL A 1 96 ? 1.857 0.490 6.536 1.00 94.94 96 VAL A CA 1
ATOM 737 C C . VAL A 1 96 ? 1.379 1.333 7.702 1.00 94.94 96 VAL A C 1
ATOM 739 O O . VAL A 1 96 ? 2.131 1.572 8.645 1.00 94.94 96 VAL A O 1
ATOM 742 N N . VAL A 1 97 ? 0.110 1.717 7.675 1.00 94.88 97 VAL A N 1
ATOM 743 C CA . VAL A 1 97 ? -0.563 2.480 8.726 1.00 94.88 97 VAL A CA 1
ATOM 744 C C . VAL A 1 97 ? -1.693 1.642 9.297 1.00 94.88 97 VAL A C 1
ATOM 746 O O . VAL A 1 97 ? -2.589 1.208 8.580 1.00 94.88 97 VAL A O 1
ATOM 749 N N . ALA A 1 98 ? -1.685 1.415 10.606 1.00 95.69 98 ALA A N 1
ATOM 750 C CA . ALA A 1 98 ? -2.828 0.844 11.302 1.00 95.69 98 ALA A CA 1
ATOM 751 C C . ALA A 1 98 ? -3.850 1.939 11.623 1.00 95.69 98 ALA A C 1
ATOM 753 O O . ALA A 1 98 ? -3.512 2.938 12.258 1.00 95.69 98 ALA A O 1
ATOM 754 N N . ILE A 1 99 ? -5.102 1.714 11.231 1.00 95.25 99 ILE A N 1
ATOM 755 C CA . ILE A 1 99 ? -6.220 2.628 11.462 1.00 95.25 99 ILE A CA 1
ATOM 756 C C . ILE A 1 99 ? -7.070 2.068 12.602 1.00 95.25 99 ILE A C 1
ATOM 758 O O . ILE A 1 99 ? -7.566 0.935 12.553 1.00 95.25 99 ILE A O 1
ATOM 762 N N . TYR A 1 100 ? -7.253 2.867 13.645 1.00 95.12 100 TYR A N 1
ATOM 763 C CA . TYR A 1 100 ? -8.027 2.523 14.827 1.00 95.12 100 TYR A CA 1
ATOM 764 C C . TYR A 1 100 ? -9.269 3.397 14.927 1.00 95.12 100 TYR A C 1
ATOM 766 O O . TYR A 1 100 ? -9.212 4.592 14.679 1.00 95.12 100 TYR A O 1
ATOM 774 N N . LYS A 1 101 ? -10.376 2.815 15.392 1.00 94.50 101 LYS A N 1
ATOM 775 C CA . LYS A 1 101 ? -11.591 3.527 15.800 1.00 94.50 101 LYS A CA 1
ATOM 776 C C . LYS A 1 101 ? -11.883 3.207 17.253 1.00 94.50 101 LYS A C 1
ATOM 778 O O . LYS A 1 101 ? -12.070 2.037 17.598 1.00 94.50 101 LYS A O 1
ATOM 783 N N . ASN A 1 102 ? -11.924 4.210 18.126 1.00 92.75 102 ASN A N 1
ATOM 784 C CA . ASN A 1 102 ? -12.104 4.001 19.570 1.00 92.75 102 ASN A CA 1
ATOM 785 C C . ASN A 1 102 ? -11.132 2.939 20.140 1.00 92.75 102 ASN A C 1
ATOM 787 O O . ASN A 1 102 ? -11.534 2.072 20.921 1.00 92.75 102 ASN A O 1
ATOM 791 N N . LYS A 1 103 ? -9.854 2.988 19.727 1.00 91.50 103 LYS A N 1
ATOM 792 C CA . LYS A 1 103 ? -8.774 2.043 20.103 1.00 91.50 103 LYS A CA 1
ATOM 793 C C . LYS A 1 103 ? -8.931 0.606 19.592 1.00 91.50 103 LYS A C 1
ATOM 795 O O . LYS A 1 103 ? -8.159 -0.270 19.981 1.00 91.50 103 LYS A O 1
ATOM 800 N N . LYS A 1 104 ? -9.912 0.334 18.734 1.00 94.88 104 LYS A N 1
ATOM 801 C CA . LYS A 1 104 ? -10.053 -0.949 18.043 1.00 94.88 104 LYS A CA 1
ATOM 802 C C . LYS A 1 104 ? -9.457 -0.818 16.647 1.00 94.88 104 LYS A C 1
ATOM 804 O O . LYS A 1 104 ? -9.849 0.086 15.924 1.00 94.88 104 LYS A O 1
ATOM 809 N N . LEU A 1 105 ? -8.554 -1.723 16.277 1.00 95.56 105 LEU A N 1
ATOM 810 C CA . LEU A 1 105 ? -8.050 -1.814 14.907 1.00 95.56 105 LEU A CA 1
ATOM 811 C C . LEU A 1 105 ? -9.222 -2.092 13.959 1.00 95.56 105 LEU A C 1
ATOM 813 O O . LEU A 1 105 ? -9.977 -3.046 14.183 1.00 95.56 105 LEU A O 1
ATOM 817 N N . ILE A 1 106 ? -9.371 -1.254 12.939 1.00 95.81 106 ILE A N 1
ATOM 818 C CA . ILE A 1 106 ? -10.424 -1.384 11.931 1.00 95.81 106 ILE A CA 1
ATOM 819 C C . ILE A 1 106 ? -9.884 -1.642 10.531 1.00 95.81 106 ILE A C 1
ATOM 821 O O . ILE A 1 106 ? -10.604 -2.259 9.755 1.00 95.81 106 ILE A O 1
ATOM 825 N N . ALA A 1 107 ? -8.651 -1.232 10.230 1.00 96.44 107 ALA A N 1
ATOM 826 C CA . ALA A 1 107 ? -8.019 -1.467 8.939 1.00 96.44 107 ALA A CA 1
ATOM 827 C C . ALA A 1 107 ? -6.504 -1.240 8.989 1.00 96.44 107 ALA A C 1
ATOM 829 O O . ALA A 1 107 ? -5.976 -0.679 9.954 1.00 96.44 107 ALA A O 1
ATOM 830 N N . TYR A 1 108 ? -5.834 -1.644 7.918 1.00 95.81 108 TYR A N 1
ATOM 831 C CA . TYR A 1 108 ? -4.488 -1.228 7.560 1.00 95.81 108 TYR A CA 1
ATOM 832 C C . TYR A 1 108 ? -4.552 -0.450 6.252 1.00 95.81 108 TYR A C 1
ATOM 834 O O . TYR A 1 108 ? -5.110 -0.960 5.291 1.00 95.81 108 TYR A O 1
ATOM 842 N N . ARG A 1 109 ? -3.966 0.740 6.182 1.00 94.94 109 ARG A N 1
ATOM 843 C CA . ARG A 1 109 ? -3.640 1.366 4.899 1.00 94.94 109 ARG A CA 1
ATOM 844 C C . ARG A 1 109 ? -2.224 0.958 4.525 1.00 94.94 109 ARG A C 1
ATOM 846 O O . ARG A 1 109 ? -1.323 1.072 5.357 1.00 94.94 109 ARG A O 1
ATOM 853 N N . ILE A 1 110 ? -2.046 0.447 3.317 1.00 94.50 110 ILE A N 1
ATOM 854 C CA . ILE A 1 110 ? -0.746 0.044 2.789 1.00 94.50 110 ILE A CA 1
ATOM 855 C C . ILE A 1 110 ? -0.440 0.831 1.525 1.00 94.50 110 ILE A C 1
ATOM 857 O O . ILE A 1 110 ? -1.321 1.001 0.685 1.00 94.50 110 ILE A O 1
ATOM 861 N N . ILE A 1 111 ? 0.804 1.283 1.406 1.00 93.94 111 ILE A N 1
ATOM 862 C CA . ILE A 1 111 ? 1.371 1.815 0.169 1.00 93.94 111 ILE A CA 1
ATOM 863 C C . ILE A 1 111 ? 2.409 0.809 -0.297 1.00 93.94 111 ILE A C 1
ATOM 865 O O . ILE A 1 111 ? 3.293 0.425 0.478 1.00 93.94 111 ILE A O 1
ATOM 869 N N . TYR A 1 112 ? 2.290 0.366 -1.539 1.00 93.88 112 TYR A N 1
ATOM 870 C CA . TYR A 1 112 ? 3.213 -0.587 -2.139 1.00 93.88 112 TYR A CA 1
ATOM 871 C C . TYR A 1 112 ? 3.595 -0.164 -3.542 1.00 93.88 112 TYR A C 1
ATOM 873 O O . TYR A 1 112 ? 2.852 0.539 -4.225 1.00 93.88 112 TYR A O 1
ATOM 881 N N . SER A 1 113 ? 4.772 -0.607 -3.968 1.00 94.38 113 SER A N 1
ATOM 882 C CA . SER A 1 113 ? 5.312 -0.248 -5.269 1.00 94.38 113 SER A CA 1
ATOM 883 C C . SER A 1 113 ? 6.104 -1.373 -5.912 1.00 94.38 113 SER A C 1
ATOM 885 O O . SER A 1 113 ? 6.582 -2.291 -5.244 1.00 94.38 113 SER A O 1
ATOM 887 N N . GLN A 1 114 ? 6.285 -1.267 -7.223 1.00 94.06 114 GLN A N 1
ATOM 888 C CA . GLN A 1 114 ? 7.216 -2.088 -7.989 1.00 94.06 114 GLN A CA 1
ATOM 889 C C . GLN A 1 114 ? 7.989 -1.191 -8.954 1.00 94.06 114 GLN A C 1
ATOM 891 O O . GLN A 1 114 ? 7.441 -0.218 -9.479 1.00 94.06 114 GLN A O 1
ATOM 896 N N . ALA A 1 115 ? 9.264 -1.505 -9.195 1.00 93.56 115 ALA A N 1
ATOM 897 C CA . ALA A 1 115 ? 10.015 -0.815 -10.235 1.00 93.56 115 ALA A CA 1
ATOM 898 C C . ALA A 1 115 ? 9.358 -1.062 -11.597 1.00 93.56 115 ALA A C 1
ATOM 900 O O . ALA A 1 115 ? 8.831 -2.146 -11.861 1.00 93.56 115 ALA A O 1
ATOM 901 N N . ALA A 1 116 ? 9.382 -0.054 -12.458 1.00 92.31 116 ALA A N 1
ATOM 902 C CA . ALA A 1 116 ? 8.784 -0.132 -13.776 1.00 92.31 116 ALA A CA 1
ATOM 903 C C . ALA A 1 116 ? 9.551 0.714 -14.785 1.00 92.31 116 ALA A C 1
ATOM 905 O O . ALA A 1 116 ? 10.274 1.640 -14.427 1.00 92.31 116 ALA A O 1
ATOM 906 N N . ILE A 1 117 ? 9.375 0.389 -16.056 1.00 91.00 117 ILE A N 1
ATOM 907 C CA . ILE A 1 117 ? 9.882 1.169 -17.177 1.00 91.00 117 ILE A CA 1
ATOM 908 C C . ILE A 1 117 ? 8.691 1.595 -18.010 1.00 91.00 117 ILE A C 1
ATOM 910 O O . ILE A 1 117 ? 7.910 0.742 -18.427 1.00 91.00 117 ILE A O 1
ATOM 914 N N . ASN A 1 118 ? 8.564 2.895 -18.244 1.00 90.31 118 ASN A N 1
ATOM 915 C CA . ASN A 1 118 ? 7.593 3.453 -19.168 1.00 90.31 118 ASN A CA 1
ATOM 916 C C . ASN A 1 118 ? 8.081 3.220 -20.602 1.00 90.31 118 ASN A C 1
ATOM 918 O O . ASN A 1 118 ? 9.092 3.787 -21.016 1.00 90.31 118 ASN A O 1
ATOM 922 N N . THR A 1 119 ? 7.378 2.369 -21.343 1.00 89.19 119 THR A N 1
ATOM 923 C CA . THR A 1 119 ? 7.693 2.053 -22.740 1.00 89.19 119 THR A CA 1
ATOM 924 C C . THR A 1 119 ? 7.007 2.987 -23.729 1.00 89.19 119 THR A C 1
ATOM 926 O O . THR A 1 119 ? 7.387 3.000 -24.894 1.00 89.19 119 THR A O 1
ATOM 929 N N . ASP A 1 120 ? 6.042 3.800 -23.293 1.00 85.75 120 ASP A N 1
ATOM 930 C CA . ASP A 1 120 ? 5.398 4.803 -24.153 1.00 85.75 120 ASP A CA 1
ATOM 931 C C . ASP A 1 120 ? 6.304 6.012 -24.417 1.00 85.75 120 ASP A C 1
ATOM 933 O O . ASP A 1 120 ? 6.072 6.787 -25.350 1.00 85.75 120 ASP A O 1
ATOM 937 N N . SER A 1 121 ? 7.338 6.205 -23.592 1.00 81.62 121 SER A N 1
ATOM 938 C CA . SER A 1 121 ? 8.283 7.313 -23.733 1.00 81.62 121 SER A CA 1
ATOM 939 C C . SER A 1 121 ? 9.445 7.030 -24.695 1.00 81.62 121 SER A C 1
ATOM 941 O O . SER A 1 121 ? 10.268 7.922 -24.914 1.00 81.62 121 SER A O 1
ATOM 943 N N . CYS A 1 122 ? 9.507 5.839 -25.299 1.00 85.50 122 CYS A N 1
ATOM 944 C CA . CYS A 1 122 ? 10.629 5.374 -26.119 1.00 85.50 122 CYS A CA 1
ATOM 945 C C . CYS A 1 122 ? 10.187 4.456 -27.278 1.00 85.50 122 CYS A C 1
ATOM 947 O O . CYS A 1 122 ? 9.064 3.964 -27.317 1.00 85.50 122 CYS A O 1
ATOM 949 N N . ASP A 1 123 ? 11.096 4.191 -28.222 1.00 84.88 123 ASP A N 1
ATOM 950 C CA . ASP A 1 123 ? 10.872 3.277 -29.354 1.00 84.88 123 ASP A CA 1
ATOM 951 C C . ASP A 1 123 ? 11.204 1.814 -28.972 1.00 84.88 123 ASP A C 1
ATOM 953 O O . ASP A 1 123 ? 12.036 1.164 -29.610 1.00 84.88 123 ASP A O 1
ATOM 957 N N . TYR A 1 124 ? 10.580 1.293 -27.909 1.00 83.81 124 TYR A N 1
ATOM 958 C CA . TYR A 1 124 ? 10.743 -0.109 -27.509 1.00 83.81 124 TYR A CA 1
ATOM 959 C C . TYR A 1 124 ? 10.048 -1.044 -28.512 1.00 83.81 124 TYR A C 1
ATOM 961 O O . TYR A 1 124 ? 8.854 -0.915 -28.784 1.00 83.81 124 TYR A O 1
ATOM 969 N N . ASP A 1 125 ? 10.785 -2.006 -29.070 1.00 81.06 125 ASP A N 1
ATOM 970 C CA . ASP A 1 125 ? 10.279 -2.904 -30.121 1.00 81.06 125 ASP A CA 1
ATOM 971 C C . ASP A 1 125 ? 9.574 -4.167 -29.590 1.00 81.06 125 ASP A C 1
ATOM 973 O O . ASP A 1 125 ? 9.083 -4.974 -30.381 1.00 81.06 125 ASP A O 1
ATOM 977 N N . TYR A 1 126 ? 9.494 -4.331 -28.264 1.00 81.06 126 TYR A N 1
ATOM 978 C CA . TYR A 1 126 ? 8.953 -5.513 -27.575 1.00 81.06 126 TYR A CA 1
ATOM 979 C C . TYR A 1 126 ? 9.686 -6.837 -27.860 1.00 81.06 126 TYR A C 1
ATOM 981 O O . TYR A 1 126 ? 9.227 -7.895 -27.420 1.00 81.06 126 TYR A O 1
ATOM 989 N N . GLU A 1 127 ? 10.837 -6.799 -28.535 1.00 81.75 127 GLU A N 1
ATOM 990 C CA . GLU A 1 127 ? 11.637 -7.975 -28.895 1.00 81.75 127 GLU A CA 1
ATOM 991 C C . GLU A 1 127 ? 13.063 -7.916 -28.326 1.00 81.75 127 GLU A C 1
ATOM 993 O O . GLU A 1 127 ? 13.633 -8.961 -27.993 1.00 81.75 127 GLU A O 1
ATOM 998 N N . ASN A 1 128 ? 13.639 -6.719 -28.186 1.00 82.25 128 ASN A N 1
ATOM 999 C CA . ASN A 1 128 ? 15.005 -6.496 -27.737 1.00 82.25 128 ASN A CA 1
ATOM 1000 C C . ASN A 1 128 ? 15.059 -5.574 -26.511 1.00 82.25 128 ASN A C 1
ATOM 1002 O O . ASN A 1 128 ? 14.890 -4.361 -26.620 1.00 82.25 128 ASN A O 1
ATOM 1006 N N . GLU A 1 129 ? 15.402 -6.137 -25.350 1.00 82.81 129 GLU A N 1
ATOM 1007 C CA . GLU A 1 129 ? 15.566 -5.383 -24.099 1.00 82.81 129 GLU A CA 1
ATOM 1008 C C . GLU A 1 129 ? 16.633 -4.278 -24.175 1.00 82.81 129 GLU A C 1
ATOM 1010 O O . GLU A 1 129 ? 16.551 -3.331 -23.400 1.00 82.81 129 GLU A O 1
ATOM 1015 N N . GLU A 1 130 ? 17.599 -4.340 -25.100 1.00 84.06 130 GLU A N 1
ATOM 1016 C CA . GLU A 1 130 ? 18.573 -3.251 -25.301 1.00 84.06 130 GLU A CA 1
ATOM 1017 C C . GLU A 1 130 ? 17.893 -1.948 -25.751 1.00 84.06 130 GLU A C 1
ATOM 1019 O O . GLU A 1 130 ? 18.394 -0.862 -25.482 1.00 84.06 130 GLU A O 1
ATOM 1024 N N . THR A 1 131 ? 16.717 -2.031 -26.385 1.00 81.12 131 THR A N 1
ATOM 1025 C CA . THR A 1 131 ? 15.939 -0.840 -26.767 1.00 81.12 131 THR A CA 1
ATOM 1026 C C . THR A 1 131 ? 15.247 -0.172 -25.572 1.00 81.12 131 THR A C 1
ATOM 1028 O O . THR A 1 131 ? 14.701 0.918 -25.721 1.00 81.12 131 THR A O 1
ATOM 1031 N N . LEU A 1 132 ? 15.327 -0.771 -24.371 1.00 84.38 132 LEU A N 1
ATOM 1032 C CA . LEU A 1 132 ? 14.850 -0.162 -23.125 1.00 84.38 132 LEU A CA 1
ATOM 1033 C C . LEU A 1 132 ? 15.812 0.880 -22.541 1.00 84.38 132 LEU A C 1
ATOM 1035 O O . LEU A 1 132 ? 15.410 1.604 -21.635 1.00 84.38 132 LEU A O 1
ATOM 1039 N N . GLU A 1 133 ? 17.058 0.969 -23.024 1.00 85.38 133 GLU A N 1
ATOM 1040 C CA . GLU A 1 133 ? 18.070 1.892 -22.476 1.00 85.38 133 GLU A CA 1
ATOM 1041 C C . GLU A 1 133 ? 17.651 3.370 -22.546 1.00 85.38 133 GLU A C 1
ATOM 1043 O O . GLU A 1 133 ? 18.058 4.162 -21.697 1.00 85.38 133 GLU A O 1
ATOM 1048 N N . ASP A 1 134 ? 16.819 3.728 -23.527 1.00 86.25 134 ASP A N 1
ATOM 1049 C CA . ASP A 1 134 ? 16.314 5.091 -23.724 1.00 86.25 134 ASP A CA 1
ATOM 1050 C C . ASP A 1 134 ? 14.930 5.326 -23.081 1.00 86.25 134 ASP A C 1
ATOM 1052 O O . ASP A 1 134 ? 14.379 6.425 -23.173 1.00 86.25 134 ASP A O 1
ATOM 1056 N N . CYS A 1 135 ? 14.350 4.309 -22.438 1.00 90.00 135 CYS A N 1
ATOM 1057 C CA . CYS A 1 135 ? 13.043 4.393 -21.792 1.00 90.00 135 CYS A CA 1
ATOM 1058 C C . CYS A 1 135 ? 13.140 4.973 -20.377 1.00 90.00 135 CYS A C 1
ATOM 1060 O O . CYS A 1 135 ? 14.173 4.901 -19.710 1.00 90.00 135 CYS A O 1
ATOM 1062 N N . THR A 1 136 ? 12.040 5.550 -19.892 1.00 92.31 136 THR A N 1
ATOM 1063 C CA . THR A 1 136 ? 12.015 6.166 -18.559 1.00 92.31 136 THR A CA 1
ATOM 1064 C C . THR A 1 136 ? 11.843 5.095 -17.488 1.00 92.31 136 THR A C 1
ATOM 1066 O O . THR A 1 136 ? 10.788 4.467 -17.398 1.00 92.31 136 THR A O 1
ATOM 1069 N N . GLU A 1 137 ? 12.871 4.885 -16.670 1.00 93.06 137 GLU A N 1
ATOM 1070 C CA . GLU A 1 137 ? 12.756 4.089 -15.448 1.00 93.06 137 GLU A CA 1
ATOM 1071 C C . GLU A 1 137 ? 11.995 4.867 -14.374 1.00 93.06 137 GLU A C 1
ATOM 1073 O O . GLU A 1 137 ? 12.089 6.087 -14.295 1.00 93.06 137 GLU A O 1
ATOM 1078 N N . GLY A 1 138 ? 11.263 4.147 -13.536 1.00 92.69 138 GLY A N 1
ATOM 1079 C CA . GLY A 1 138 ? 10.527 4.719 -12.422 1.00 92.69 138 GLY A CA 1
ATOM 1080 C C . GLY A 1 138 ? 9.924 3.634 -11.545 1.00 92.69 138 GLY A C 1
ATOM 1081 O O . GLY A 1 138 ? 10.385 2.483 -11.515 1.00 92.69 138 GLY A O 1
ATOM 1082 N N . ARG A 1 139 ? 8.874 3.988 -10.813 1.00 93.00 139 ARG A N 1
ATOM 1083 C CA . ARG A 1 139 ? 8.120 3.059 -9.968 1.00 93.00 139 ARG A CA 1
ATOM 1084 C C . ARG A 1 139 ? 6.632 3.268 -10.149 1.00 93.00 139 ARG A C 1
ATOM 1086 O O . ARG A 1 139 ? 6.175 4.393 -10.302 1.00 93.00 139 ARG A O 1
ATOM 1093 N N . ILE A 1 140 ? 5.890 2.172 -10.105 1.00 91.88 140 ILE A N 1
ATOM 1094 C CA . ILE A 1 140 ? 4.438 2.218 -9.982 1.00 91.88 140 ILE A CA 1
ATOM 1095 C C . ILE A 1 140 ? 4.105 2.035 -8.509 1.00 91.88 140 ILE A C 1
ATOM 1097 O O . ILE A 1 140 ? 4.619 1.100 -7.894 1.00 91.88 140 ILE A O 1
ATOM 1101 N N . THR A 1 141 ? 3.264 2.910 -7.968 1.00 92.75 141 THR A N 1
ATOM 1102 C CA . THR A 1 141 ? 2.852 2.924 -6.561 1.00 92.75 141 THR A CA 1
ATOM 1103 C C . THR A 1 141 ? 1.333 2.910 -6.469 1.00 92.75 141 THR A C 1
ATOM 1105 O O . THR A 1 141 ? 0.682 3.663 -7.185 1.00 92.75 141 THR A O 1
ATOM 1108 N N . GLU A 1 142 ? 0.765 2.106 -5.572 1.00 92.00 142 GLU A N 1
ATOM 1109 C CA . GLU A 1 142 ? -0.678 2.041 -5.311 1.00 92.00 142 GLU A CA 1
ATOM 1110 C C . GLU A 1 142 ? -0.957 2.016 -3.804 1.00 92.00 142 GLU A C 1
ATOM 1112 O O . GLU A 1 142 ? -0.104 1.628 -2.997 1.00 92.00 142 GLU A O 1
ATOM 1117 N N . THR A 1 143 ? -2.158 2.455 -3.421 1.00 93.44 143 THR A N 1
ATOM 1118 C CA . THR A 1 143 ? -2.617 2.438 -2.029 1.00 93.44 143 THR A CA 1
ATOM 1119 C C . THR A 1 143 ? -3.836 1.542 -1.876 1.00 93.44 143 THR A C 1
ATOM 1121 O O . THR A 1 143 ? -4.794 1.624 -2.644 1.00 93.44 143 THR A O 1
ATOM 1124 N N . SER A 1 144 ? -3.842 0.720 -0.828 1.00 93.44 144 SER A N 1
ATOM 1125 C CA . SER A 1 144 ? -5.010 -0.087 -0.473 1.00 93.44 144 SER A CA 1
ATOM 1126 C C . SER A 1 144 ? -5.348 0.012 1.004 1.00 93.44 144 SER A C 1
ATOM 1128 O O . SER A 1 144 ? -4.467 0.127 1.860 1.00 93.44 144 SER A O 1
ATOM 1130 N N . ILE A 1 145 ? -6.638 -0.090 1.312 1.00 94.75 145 ILE A N 1
ATOM 1131 C CA . ILE A 1 145 ? -7.149 -0.223 2.675 1.00 94.75 145 ILE A CA 1
ATOM 1132 C C . ILE A 1 145 ? -7.567 -1.677 2.882 1.00 94.75 145 ILE A C 1
ATOM 1134 O O . ILE A 1 145 ? -8.447 -2.185 2.203 1.00 94.75 145 ILE A O 1
ATOM 1138 N N . VAL A 1 146 ? -6.947 -2.356 3.840 1.00 96.00 146 VAL A N 1
ATOM 1139 C CA . VAL A 1 146 ? -7.067 -3.795 4.087 1.00 96.00 146 VAL A CA 1
ATOM 1140 C C . VAL A 1 146 ? -7.743 -4.044 5.430 1.00 96.00 146 VAL A C 1
ATOM 1142 O O . VAL A 1 146 ? -7.390 -3.458 6.456 1.00 96.00 146 VAL A O 1
ATOM 1145 N N . SER A 1 147 ? -8.710 -4.953 5.449 1.00 96.56 147 SER A N 1
ATOM 1146 C CA . SER A 1 147 ? -9.375 -5.409 6.671 1.00 96.56 147 SER A CA 1
ATOM 1147 C C . SER A 1 147 ? -8.396 -6.063 7.667 1.00 96.56 147 SER A C 1
ATOM 1149 O O . SER A 1 147 ? -7.386 -6.647 7.269 1.00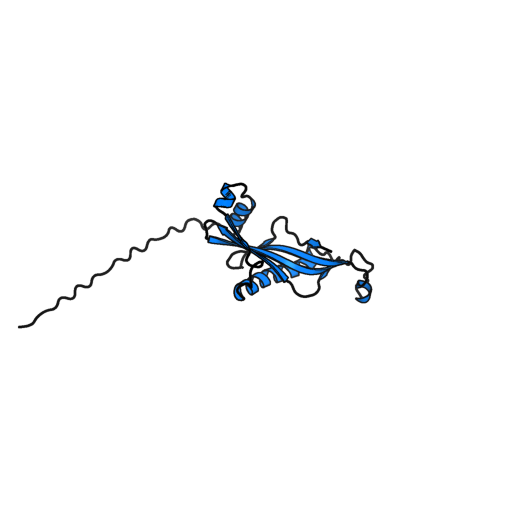 96.56 147 SER A O 1
ATOM 1151 N N . PRO A 1 148 ? -8.676 -6.041 8.986 1.00 96.31 148 PRO A N 1
ATOM 1152 C CA . PRO A 1 148 ? -7.756 -6.569 9.999 1.00 96.31 148 PRO A CA 1
ATOM 1153 C C . PRO A 1 148 ? -7.512 -8.080 9.926 1.00 96.31 148 PRO A C 1
ATOM 1155 O O . PRO A 1 148 ? -6.585 -8.578 10.562 1.00 96.31 148 PRO A O 1
ATOM 1158 N N . ASP A 1 149 ? -8.378 -8.819 9.229 1.00 95.94 149 ASP A N 1
ATOM 1159 C CA . ASP A 1 149 ? -8.231 -10.253 8.986 1.00 95.94 149 ASP A CA 1
ATOM 1160 C C . ASP A 1 149 ? -7.744 -10.578 7.565 1.00 95.94 149 ASP A C 1
ATOM 1162 O O . ASP A 1 149 ? -7.672 -11.759 7.215 1.00 95.94 149 ASP A O 1
ATOM 1166 N N . PHE A 1 150 ? -7.384 -9.544 6.793 1.00 95.69 150 PHE A N 1
ATOM 1167 C CA . PHE A 1 150 ? -6.790 -9.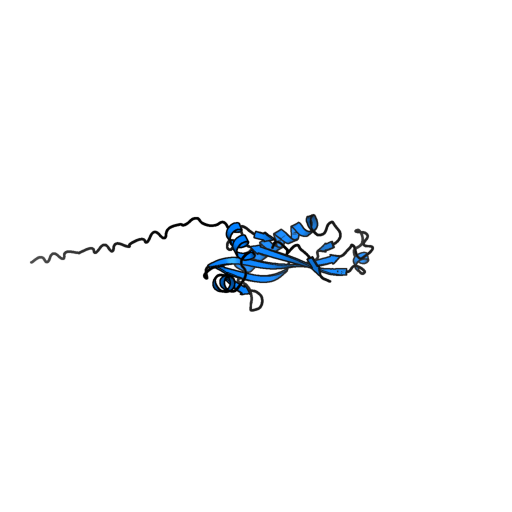605 5.456 1.00 95.69 150 PHE A CA 1
ATOM 1168 C C . PHE A 1 150 ? -7.673 -10.277 4.396 1.00 95.69 150 PHE A C 1
ATOM 1170 O O . PHE A 1 150 ? -7.168 -10.724 3.370 1.00 95.69 150 PHE A O 1
ATOM 1177 N N . LYS A 1 151 ? -8.989 -10.389 4.634 1.00 93.25 151 LYS A N 1
ATOM 1178 C CA . LYS A 1 151 ? -9.915 -11.045 3.690 1.00 93.25 151 LYS A CA 1
ATOM 1179 C C . LYS A 1 151 ? -10.588 -10.090 2.717 1.00 93.25 151 LYS A C 1
ATOM 1181 O O . LYS A 1 151 ? -11.024 -10.511 1.651 1.00 93.25 151 LYS A O 1
ATOM 1186 N N . GLU A 1 152 ? -10.719 -8.841 3.125 1.00 93.12 152 GLU A N 1
ATOM 1187 C CA . GLU A 1 152 ? -11.337 -7.762 2.364 1.00 93.12 152 GLU A CA 1
ATOM 1188 C C . GLU A 1 152 ? -10.322 -6.627 2.227 1.00 93.12 152 GLU A C 1
ATOM 1190 O O . GLU A 1 152 ? -9.576 -6.346 3.172 1.00 93.12 152 GLU A O 1
ATOM 1195 N N . TYR A 1 153 ? -10.281 -5.996 1.061 1.00 92.19 153 TYR A N 1
ATOM 1196 C CA . TYR A 1 153 ? -9.460 -4.823 0.800 1.00 92.19 153 TYR A CA 1
ATOM 1197 C C . TYR A 1 153 ? -10.135 -3.945 -0.251 1.00 92.19 153 TYR A C 1
ATOM 1199 O O . TYR A 1 153 ? -10.844 -4.463 -1.112 1.00 92.19 153 TYR A O 1
ATOM 1207 N N . ASP A 1 154 ? -9.893 -2.643 -0.168 1.00 88.44 154 ASP A N 1
ATOM 1208 C CA . ASP A 1 154 ? -10.281 -1.649 -1.162 1.00 88.44 154 ASP A CA 1
ATOM 1209 C C . ASP A 1 154 ? -9.039 -1.000 -1.759 1.00 88.44 154 ASP A C 1
ATOM 1211 O O . ASP A 1 154 ? -8.036 -0.823 -1.058 1.00 88.44 154 ASP A O 1
ATOM 1215 N N . ILE A 1 155 ? -9.129 -0.600 -3.021 1.00 83.81 155 ILE A N 1
ATOM 1216 C CA . ILE A 1 155 ? -8.197 0.381 -3.574 1.00 83.81 155 ILE A CA 1
ATOM 1217 C C . ILE A 1 155 ? -8.709 1.723 -3.062 1.00 83.81 155 ILE A C 1
ATOM 1219 O O . ILE A 1 155 ? -9.897 2.014 -3.199 1.00 83.81 155 ILE A O 1
ATOM 1223 N N . ASP A 1 156 ? -7.857 2.503 -2.395 1.00 69.50 156 ASP A N 1
ATOM 1224 C CA . ASP A 1 156 ? -8.296 3.804 -1.884 1.00 69.50 156 ASP A CA 1
ATOM 1225 C C . ASP A 1 156 ? -8.864 4.630 -3.054 1.00 69.50 156 ASP A C 1
ATOM 1227 O O . ASP A 1 156 ? -8.320 4.577 -4.154 1.00 69.50 156 ASP A O 1
ATOM 1231 N N . GLY A 1 157 ? -9.985 5.329 -2.865 1.00 60.00 157 GLY A N 1
ATOM 1232 C CA . GLY A 1 157 ? -10.862 5.777 -3.963 1.00 60.00 157 GLY A CA 1
ATOM 1233 C C . GLY A 1 157 ? -10.207 6.693 -5.012 1.00 60.00 157 GLY A C 1
ATOM 1234 O O . GLY A 1 157 ? -10.686 6.758 -6.145 1.00 60.00 157 GLY A O 1
ATOM 1235 N N . ASP A 1 158 ? -9.098 7.344 -4.646 1.00 57.00 158 ASP A N 1
ATOM 1236 C CA . ASP A 1 158 ? -8.240 8.158 -5.521 1.00 57.00 158 ASP A CA 1
ATOM 1237 C C . ASP A 1 158 ? -6.854 7.519 -5.781 1.00 57.00 158 ASP A C 1
ATOM 1239 O O . ASP A 1 158 ? -6.071 8.017 -6.590 1.00 57.00 158 ASP A O 1
ATOM 1243 N N . GLY A 1 159 ? -6.536 6.421 -5.096 1.00 58.81 159 GLY A N 1
ATOM 1244 C CA . GLY A 1 159 ? -5.243 5.741 -5.060 1.00 58.81 159 GLY A CA 1
ATOM 1245 C C . GLY A 1 159 ? -5.055 4.696 -6.152 1.00 58.81 159 GLY A C 1
ATOM 1246 O O . GLY A 1 159 ? -4.556 3.618 -5.851 1.00 58.81 159 GLY A O 1
ATOM 1247 N N . TYR A 1 160 ? -5.443 5.003 -7.394 1.00 73.12 160 TYR A N 1
ATOM 1248 C CA . TYR A 1 160 ? -5.050 4.195 -8.553 1.00 73.12 160 TYR A CA 1
ATOM 1249 C C . TYR A 1 160 ? -3.528 4.099 -8.634 1.00 73.12 160 TYR A C 1
ATOM 1251 O O . TYR A 1 160 ? -2.832 5.063 -8.300 1.00 73.12 160 TYR A O 1
ATOM 1259 N N . ALA A 1 161 ? -3.011 2.971 -9.126 1.00 84.50 161 ALA A N 1
ATOM 1260 C CA . ALA A 1 161 ? -1.582 2.866 -9.363 1.00 84.50 161 ALA A CA 1
ATOM 1261 C C . ALA A 1 161 ? -1.068 4.006 -10.261 1.00 84.50 161 ALA A C 1
ATOM 1263 O O . ALA A 1 161 ? -1.596 4.274 -11.343 1.00 84.50 161 ALA A O 1
ATOM 1264 N N . ASN A 1 162 ? -0.029 4.682 -9.786 1.00 87.56 162 ASN A N 1
ATOM 1265 C CA . ASN A 1 162 ? 0.566 5.849 -10.419 1.00 87.56 162 ASN A CA 1
ATOM 1266 C C . ASN A 1 162 ? 2.042 5.585 -10.717 1.00 87.56 162 ASN A C 1
ATOM 1268 O O . ASN A 1 162 ? 2.729 4.988 -9.892 1.00 87.56 162 ASN A O 1
ATOM 1272 N N . PHE A 1 163 ? 2.527 6.055 -11.867 1.00 88.25 163 PHE A N 1
ATOM 1273 C CA . PHE A 1 163 ? 3.943 5.988 -12.226 1.00 88.25 163 PHE A CA 1
ATOM 1274 C C . PHE A 1 163 ? 4.684 7.264 -11.806 1.00 88.25 163 PHE A C 1
ATOM 1276 O O . PHE A 1 163 ? 4.223 8.372 -12.085 1.00 88.25 163 PHE A O 1
ATOM 1283 N N . GLU A 1 164 ? 5.846 7.097 -11.180 1.00 88.81 164 GLU A N 1
ATOM 1284 C CA . GLU A 1 164 ? 6.739 8.169 -10.727 1.00 88.81 164 GLU A CA 1
ATOM 1285 C C . GLU A 1 164 ? 8.164 7.911 -11.247 1.00 88.81 164 GLU A C 1
ATOM 1287 O O . GLU A 1 164 ? 8.694 6.815 -11.038 1.00 88.81 164 GLU A O 1
ATOM 1292 N N . ASP A 1 165 ? 8.755 8.898 -11.936 1.00 82.25 165 ASP A N 1
ATOM 1293 C CA . ASP A 1 165 ? 10.108 8.877 -12.527 1.00 82.25 165 ASP A CA 1
ATOM 1294 C C . ASP A 1 165 ? 11.211 9.468 -11.624 1.00 82.25 165 ASP A C 1
ATOM 1296 O O . ASP A 1 165 ? 10.930 10.377 -10.805 1.00 82.25 165 ASP A O 1
#

InterPro domains:
  IPR002048 EF-hand domain [PS50222] (150-165)

pLDDT: mean 81.99, std 15.9, range [39.34, 96.69]

Radius of gyration: 25.66 Å; chains: 1; bounding box: 44×58×99 Å